Protein AF-A0A3P9CT95-F1 (afdb_monomer)

Radius of gyration: 19.95 Å; Cα contacts (8 Å, |Δi|>4): 96; chains: 1; bounding box: 64×23×28 Å

pLDDT: mean 84.23, std 18.54, range [35.91, 98.19]

Sequence (76 aa):
WLHGQIELCVISHRLPTVPRPCCTSVTQRDLSTMVMGQTYREQAASGRCVKAIIFNTKEGQLCADPNAQWVKDRKS

InterPro domains:
  IPR001811 Chemokine interleukin-8-like domain [PF00048] (22-73)
  IPR001811 Chemokine interleukin-8-like domain [SM00199] (19-75)
  IPR036048 Chemokine interleukin-8-like superfamily [SSF54117] (13-73)

Solvent-accessible surface area (backbone atoms only — not comparable to full-atom values): 4939 Å² total; per-residue (Å²): 141,78,87,79,79,82,79,71,78,77,73,79,72,73,66,84,72,73,76,76,88,66,46,65,63,57,43,74,73,87,56,71,89,52,48,48,85,84,62,69,46,83,41,72,60,53,92,75,25,40,60,27,34,36,31,42,33,94,93,42,81,43,41,28,29,69,80,31,64,67,49,47,66,67,72,108

Foldseek 3Di:
DDDDDPPPPPPVPVPPPPPPDAALDADLDDPLVQFPDLDWDWDPDDDSHHTFIWGQGPVGTHTHDCPRPNNVVSND

Mean predicted aligned error: 10.25 Å

Nearest PDB structures (foldseek):
  7so0-assembly1_B  TM=7.568E-01  e=1.439E-03  Homo sapiens
  3n52-assembly1_B  TM=6.681E-01  e=4.541E-03  Mus musculus
  6cws-assembly1_A  TM=6.623E-01  e=4.824E-02  Homo sapiens

Organism: NCBI:txid106582

Secondary structure (DSSP, 8-state):
------------------PPP--SS-B-S--GGGEEEEEEEEE--BTTBPPEEEEEETTEEEEE-TTSHHHHHTT-

Structure (mmCIF, N/CA/C/O backbone):
data_AF-A0A3P9CT95-F1
#
_entry.id   AF-A0A3P9CT95-F1
#
loop_
_atom_site.group_PDB
_atom_site.id
_atom_site.type_symbol
_atom_site.label_atom_id
_atom_site.label_alt_id
_atom_site.label_comp_id
_atom_site.label_asym_id
_atom_site.label_entity_id
_atom_site.label_seq_id
_atom_site.pdbx_PDB_ins_code
_atom_site.Cartn_x
_atom_site.Cartn_y
_atom_site.Cartn_z
_atom_site.occupancy
_atom_site.B_iso_or_equiv
_atom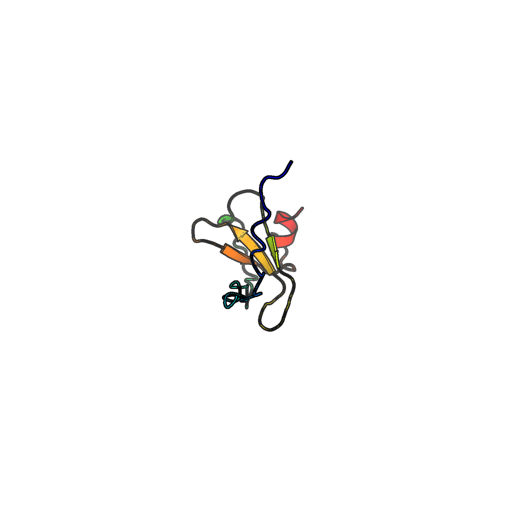_site.auth_seq_id
_atom_site.auth_comp_id
_atom_site.auth_asym_id
_atom_site.auth_atom_id
_atom_site.pdbx_PDB_model_num
ATOM 1 N N . TRP A 1 1 ? 54.051 9.786 16.024 1.00 38.31 1 TRP A N 1
ATOM 2 C CA . TRP A 1 1 ? 54.525 9.736 14.628 1.00 38.31 1 TRP A CA 1
ATOM 3 C C . TRP A 1 1 ? 54.878 8.285 14.330 1.00 38.31 1 TRP A C 1
ATOM 5 O O . TRP A 1 1 ? 55.773 7.791 14.990 1.00 38.31 1 TRP A O 1
ATOM 15 N N . LEU A 1 2 ? 54.219 7.469 13.513 1.00 35.91 2 LEU A N 1
ATOM 16 C CA . LEU A 1 2 ? 53.048 7.520 12.636 1.00 35.91 2 LEU A CA 1
ATOM 17 C C . LEU A 1 2 ? 52.506 6.072 12.652 1.00 35.91 2 LEU A C 1
ATOM 19 O O . LEU A 1 2 ? 53.285 5.155 12.409 1.00 35.91 2 LEU A O 1
ATOM 23 N N . HIS A 1 3 ? 51.224 5.841 12.954 1.00 43.69 3 HIS A N 1
ATOM 24 C CA . HIS A 1 3 ? 50.608 4.528 12.724 1.00 43.69 3 HIS A CA 1
ATOM 25 C C . HIS A 1 3 ? 50.085 4.525 11.283 1.00 43.69 3 HIS A C 1
ATOM 27 O O . HIS A 1 3 ? 49.256 5.361 10.925 1.00 43.69 3 HIS A O 1
ATOM 33 N N . GLY A 1 4 ? 50.683 3.664 10.459 1.00 42.62 4 GLY A N 1
ATOM 34 C CA . GLY A 1 4 ? 50.549 3.626 9.007 1.00 42.62 4 GLY A CA 1
ATOM 35 C C . GLY A 1 4 ? 49.116 3.427 8.520 1.00 42.62 4 GLY A C 1
ATOM 36 O O . GLY A 1 4 ? 48.374 2.577 9.009 1.00 42.62 4 GLY A O 1
ATOM 37 N N . GLN A 1 5 ? 48.761 4.231 7.525 1.00 47.34 5 GLN A N 1
ATOM 38 C CA . GLN A 1 5 ? 47.520 4.179 6.774 1.00 47.34 5 GLN A CA 1
ATOM 39 C C . GLN A 1 5 ? 47.592 2.974 5.826 1.00 47.34 5 GLN A C 1
ATOM 41 O O . GLN A 1 5 ? 48.396 2.948 4.896 1.00 47.34 5 GLN A O 1
ATOM 46 N N . ILE A 1 6 ? 46.793 1.941 6.097 1.00 54.66 6 ILE A N 1
ATOM 47 C CA . ILE A 1 6 ? 46.528 0.879 5.127 1.00 54.66 6 ILE A CA 1
ATOM 48 C C . ILE A 1 6 ? 45.614 1.515 4.080 1.00 54.66 6 ILE A C 1
ATOM 50 O O . ILE A 1 6 ? 44.405 1.623 4.283 1.00 54.66 6 ILE A O 1
ATOM 54 N N . GLU A 1 7 ? 46.218 1.979 2.989 1.00 49.72 7 GLU A N 1
ATOM 55 C CA . GLU A 1 7 ? 45.548 2.355 1.746 1.00 49.72 7 GLU A CA 1
ATOM 56 C C . GLU A 1 7 ? 44.858 1.105 1.180 1.00 49.72 7 GLU A C 1
ATOM 58 O O . GLU A 1 7 ? 45.376 0.396 0.315 1.00 49.72 7 GLU A O 1
ATOM 63 N N . LEU A 1 8 ? 43.678 0.785 1.717 1.00 52.28 8 LEU A N 1
ATOM 64 C CA . LEU A 1 8 ? 42.744 -0.117 1.067 1.00 52.28 8 LEU A CA 1
ATOM 65 C C . LEU A 1 8 ? 42.308 0.587 -0.210 1.00 52.28 8 LEU A C 1
ATOM 67 O O . LEU A 1 8 ? 41.447 1.465 -0.189 1.00 52.28 8 LEU A O 1
ATOM 71 N N . CYS A 1 9 ? 42.937 0.209 -1.319 1.00 55.75 9 CYS A N 1
ATOM 72 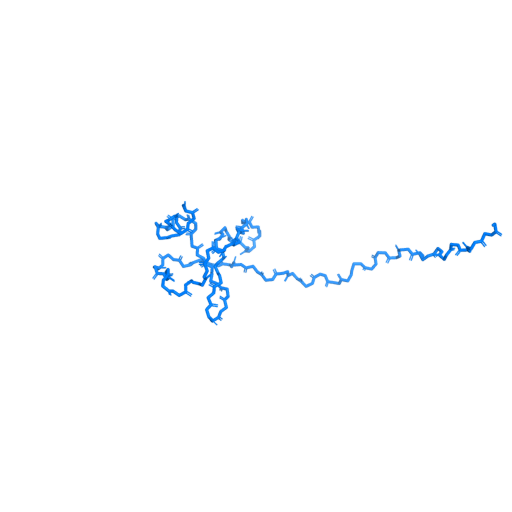C CA . CYS A 1 9 ? 42.480 0.542 -2.654 1.00 55.75 9 CYS A CA 1
ATOM 73 C C . CYS A 1 9 ? 40.993 0.166 -2.719 1.00 55.75 9 CYS A C 1
ATOM 75 O O . CYS A 1 9 ? 40.645 -1.017 -2.718 1.00 55.75 9 CYS A O 1
ATOM 77 N N . VAL A 1 10 ? 40.110 1.168 -2.669 1.00 56.03 10 VAL A N 1
ATOM 78 C CA . VAL A 1 10 ? 38.659 0.997 -2.760 1.00 56.03 10 VAL A CA 1
ATOM 79 C C . VAL A 1 10 ? 38.326 0.613 -4.191 1.00 56.03 10 VAL A C 1
ATOM 81 O O . VAL A 1 10 ? 37.782 1.396 -4.968 1.00 56.03 10 VAL A O 1
ATOM 84 N N . ILE A 1 11 ? 38.665 -0.618 -4.568 1.00 55.94 11 ILE A N 1
ATOM 85 C CA . ILE A 1 11 ? 38.068 -1.221 -5.741 1.00 55.94 11 ILE A CA 1
ATOM 86 C C . ILE A 1 11 ? 36.580 -1.268 -5.408 1.00 55.94 11 ILE A C 1
ATOM 88 O O . ILE A 1 11 ? 36.136 -2.033 -4.552 1.00 55.94 11 ILE A O 1
ATOM 92 N N . SER A 1 12 ? 35.818 -0.359 -6.015 1.00 60.62 12 SER A N 1
ATOM 93 C CA . SER A 1 12 ? 34.366 -0.308 -5.928 1.00 60.62 12 SER A CA 1
ATOM 94 C C . SER A 1 12 ? 33.817 -1.524 -6.670 1.00 60.62 12 SER A C 1
ATOM 96 O O . SER A 1 12 ? 33.238 -1.424 -7.749 1.00 60.62 12 SER A O 1
ATOM 98 N N . HIS A 1 13 ? 34.024 -2.712 -6.105 1.00 55.34 13 HIS A N 1
ATOM 99 C CA . HIS A 1 13 ? 33.216 -3.867 -6.422 1.00 55.34 13 HIS A CA 1
ATOM 100 C C . HIS A 1 13 ? 31.837 -3.516 -5.882 1.00 55.34 13 HIS A C 1
ATOM 102 O O . HIS A 1 13 ? 31.544 -3.726 -4.704 1.00 55.34 13 HIS A O 1
ATOM 108 N N . ARG A 1 14 ? 30.990 -2.910 -6.724 1.00 60.91 14 ARG A N 1
ATOM 109 C CA . ARG A 1 14 ? 29.555 -2.902 -6.463 1.00 60.91 14 ARG A CA 1
ATOM 110 C C . ARG A 1 14 ? 29.176 -4.373 -6.358 1.00 60.91 14 ARG A C 1
ATOM 112 O O . ARG A 1 14 ? 29.057 -5.044 -7.382 1.00 60.91 14 ARG A O 1
ATOM 119 N N . LEU A 1 15 ? 29.062 -4.884 -5.129 1.00 62.97 15 LEU A N 1
ATOM 120 C CA . LEU A 1 15 ? 28.388 -6.150 -4.882 1.00 62.97 15 LEU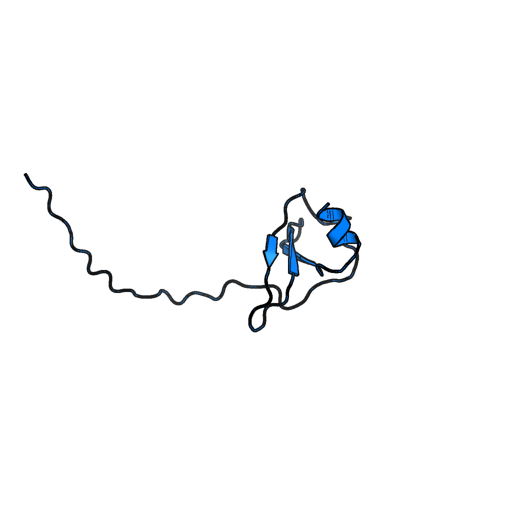 A CA 1
ATOM 121 C C . LEU A 1 15 ? 27.093 -6.079 -5.692 1.00 62.97 15 LEU A C 1
ATOM 123 O O . LEU A 1 15 ? 26.437 -5.034 -5.617 1.00 62.97 15 LEU A O 1
ATOM 127 N N . PRO A 1 16 ? 26.753 -7.099 -6.498 1.00 62.09 16 PRO A N 1
ATOM 128 C CA . PRO A 1 16 ? 25.522 -7.074 -7.265 1.00 62.09 16 PRO A CA 1
ATOM 129 C C . PRO A 1 16 ? 24.386 -6.748 -6.303 1.00 62.09 16 PRO A C 1
ATOM 131 O O . PRO A 1 16 ? 24.067 -7.527 -5.403 1.00 62.09 16 PRO A O 1
ATOM 134 N N . THR A 1 17 ? 23.844 -5.536 -6.425 1.00 62.44 17 THR A N 1
ATOM 135 C CA . THR A 1 17 ? 22.789 -5.068 -5.546 1.00 62.44 17 THR A CA 1
ATOM 136 C C . THR A 1 17 ? 21.582 -5.895 -5.927 1.00 62.44 17 THR A C 1
ATOM 138 O O . THR A 1 17 ? 20.956 -5.623 -6.950 1.00 62.44 17 THR A O 1
ATOM 141 N N . VAL A 1 18 ? 21.282 -6.942 -5.154 1.00 63.62 18 VAL A N 1
ATOM 142 C CA . VAL A 1 18 ? 20.006 -7.644 -5.284 1.00 63.62 18 VAL A CA 1
ATOM 143 C C . VAL A 1 18 ? 18.942 -6.550 -5.215 1.00 63.62 18 VAL A C 1
ATOM 145 O O . VAL A 1 18 ? 18.890 -5.840 -4.202 1.00 63.62 18 VAL A O 1
ATOM 148 N N . PRO A 1 19 ? 18.165 -6.320 -6.292 1.00 65.75 19 PRO A N 1
ATOM 149 C CA . PRO A 1 19 ? 17.186 -5.252 -6.293 1.00 65.75 19 PRO A CA 1
ATOM 150 C C . PRO A 1 19 ? 16.271 -5.480 -5.102 1.00 65.75 19 PRO A C 1
ATOM 152 O O . PRO A 1 19 ? 15.695 -6.563 -4.972 1.00 65.75 19 PRO A O 1
ATOM 155 N N . ARG A 1 20 ? 16.172 -4.490 -4.207 1.00 70.00 20 ARG A N 1
ATOM 156 C CA . ARG A 1 20 ? 15.267 -4.611 -3.065 1.00 70.00 20 ARG A CA 1
ATOM 157 C C . ARG A 1 20 ? 13.869 -4.917 -3.618 1.00 70.00 20 ARG A C 1
ATOM 159 O O . ARG A 1 20 ? 13.427 -4.202 -4.523 1.00 70.00 20 ARG A O 1
ATOM 166 N N . PRO A 1 21 ? 13.197 -5.980 -3.143 1.00 86.31 21 PRO A N 1
ATOM 167 C CA . PRO A 1 21 ? 11.836 -6.256 -3.570 1.00 86.31 21 PRO A CA 1
ATOM 168 C C . PRO A 1 21 ? 10.958 -5.045 -3.240 1.00 86.31 21 PRO A C 1
ATOM 170 O O . PRO A 1 21 ? 11.134 -4.397 -2.208 1.00 86.31 21 PRO A O 1
ATOM 173 N N . CYS A 1 22 ? 10.058 -4.716 -4.160 1.00 94.25 22 CYS A N 1
ATOM 174 C CA . CYS A 1 22 ? 9.162 -3.572 -4.079 1.00 94.25 22 CYS A CA 1
ATOM 175 C C . CYS A 1 22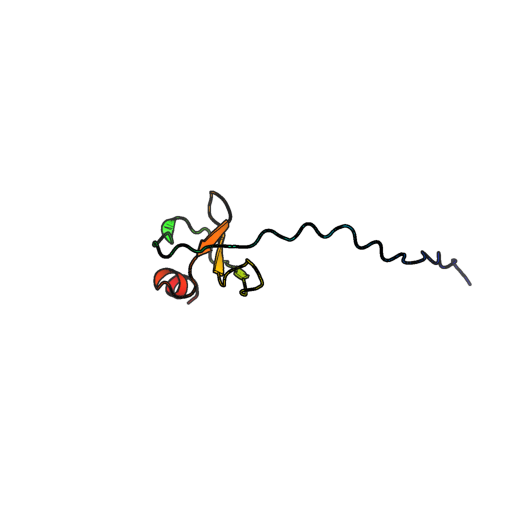 ? 7.738 -4.022 -4.398 1.00 94.25 22 CYS A C 1
ATOM 177 O O . CYS A 1 22 ? 7.543 -5.037 -5.072 1.00 94.25 22 CYS A O 1
ATOM 179 N N . CYS A 1 23 ? 6.744 -3.252 -3.964 1.00 97.06 23 CYS A N 1
ATOM 180 C CA . CYS A 1 23 ? 5.361 -3.498 -4.362 1.00 97.06 23 CYS A CA 1
ATOM 181 C C . CYS A 1 23 ? 5.212 -3.292 -5.875 1.00 97.06 23 CYS A C 1
ATOM 183 O O . CYS A 1 23 ? 5.503 -2.204 -6.371 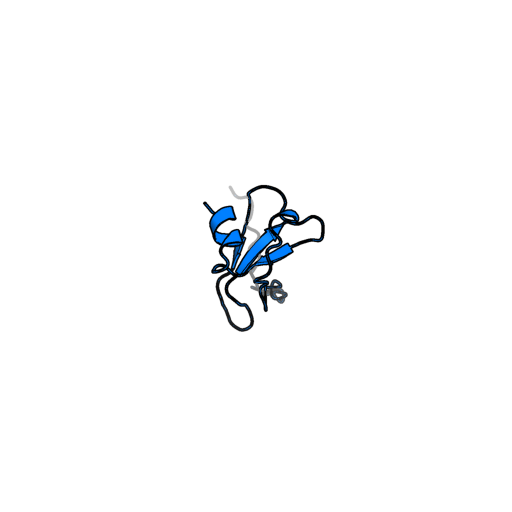1.00 97.06 23 CYS A O 1
ATOM 185 N N . THR A 1 24 ? 4.748 -4.313 -6.594 1.00 97.12 24 THR A N 1
ATOM 186 C CA . THR A 1 24 ? 4.364 -4.241 -8.019 1.00 97.12 24 THR A CA 1
ATOM 187 C C . THR A 1 24 ? 2.851 -4.110 -8.207 1.00 97.12 24 THR A C 1
ATOM 189 O O . THR A 1 24 ? 2.386 -3.817 -9.302 1.00 97.12 24 THR A O 1
ATOM 192 N N . SER A 1 25 ? 2.084 -4.308 -7.134 1.00 97.25 25 SER A N 1
ATOM 193 C CA . SER A 1 25 ? 0.637 -4.121 -7.071 1.00 97.25 25 SER A CA 1
ATOM 194 C C . SER A 1 25 ? 0.237 -3.671 -5.665 1.00 97.25 25 SER A C 1
ATOM 196 O O . SER A 1 25 ? 1.024 -3.781 -4.719 1.00 97.25 25 SER A O 1
ATOM 198 N N . VAL A 1 26 ? -0.981 -3.154 -5.538 1.00 98.19 26 VAL A N 1
ATOM 199 C CA . VAL A 1 26 ? -1.571 -2.672 -4.288 1.00 98.19 26 VAL A CA 1
ATOM 200 C C . VAL A 1 26 ? -2.978 -3.231 -4.112 1.00 98.19 26 VAL A C 1
ATOM 202 O O . VAL A 1 26 ? -3.693 -3.461 -5.087 1.00 98.19 26 VAL A O 1
ATOM 205 N N . THR A 1 27 ? -3.395 -3.430 -2.862 1.00 97.31 27 THR A N 1
ATOM 206 C CA . THR A 1 27 ? -4.795 -3.735 -2.549 1.00 97.31 27 THR A CA 1
ATOM 207 C C . THR A 1 27 ? -5.609 -2.457 -2.358 1.00 97.31 27 THR A C 1
ATOM 209 O O . THR A 1 27 ? -5.166 -1.516 -1.699 1.00 97.31 27 THR A O 1
ATOM 212 N N . GLN A 1 28 ? -6.831 -2.463 -2.892 1.00 96.25 28 GLN A N 1
ATOM 213 C CA . GLN A 1 28 ? -7.875 -1.484 -2.570 1.00 96.25 28 GLN A CA 1
ATOM 214 C C . GLN A 1 28 ? -8.842 -2.001 -1.494 1.00 96.25 28 GLN A C 1
ATOM 216 O O . GLN A 1 28 ? -9.575 -1.212 -0.903 1.00 96.25 28 GLN A O 1
ATOM 221 N N . ARG A 1 29 ? -8.850 -3.317 -1.222 1.00 96.69 29 ARG A N 1
ATOM 222 C CA . ARG A 1 29 ? -9.686 -3.909 -0.167 1.00 96.69 29 ARG A CA 1
ATOM 223 C C . ARG A 1 29 ? -9.243 -3.383 1.192 1.00 96.69 29 ARG A C 1
ATOM 225 O O . ARG A 1 29 ? -8.041 -3.269 1.435 1.00 96.69 29 ARG A O 1
ATOM 232 N N . ASP A 1 30 ? -10.210 -3.109 2.058 1.00 96.38 30 ASP A N 1
ATOM 233 C CA . ASP A 1 30 ? -9.942 -2.712 3.435 1.00 96.38 30 ASP A CA 1
ATOM 234 C C . ASP A 1 30 ? -9.421 -3.909 4.230 1.00 96.38 30 ASP A C 1
ATOM 236 O O . ASP A 1 30 ? -10.120 -4.901 4.432 1.00 96.38 30 ASP A O 1
ATOM 240 N N . LEU A 1 31 ? -8.157 -3.810 4.631 1.00 95.50 31 LEU A N 1
ATOM 241 C CA . LEU A 1 31 ? -7.443 -4.790 5.444 1.00 95.50 31 LEU A CA 1
ATOM 242 C C . LEU A 1 31 ? -6.843 -4.115 6.687 1.00 95.50 31 LEU A C 1
ATOM 244 O O . LEU A 1 31 ? -5.858 -4.593 7.252 1.00 95.50 31 LEU A O 1
ATOM 248 N N . SER A 1 32 ? -7.427 -2.989 7.109 1.00 94.25 32 SER A N 1
ATOM 249 C CA . SER A 1 32 ? -6.972 -2.188 8.250 1.00 94.25 32 SER A CA 1
ATOM 250 C C . SER A 1 32 ? -6.863 -3.000 9.545 1.00 94.25 32 SER A C 1
ATOM 252 O O . SER A 1 32 ? -5.957 -2.765 10.344 1.00 94.25 32 SER A O 1
ATOM 254 N N . THR A 1 33 ? -7.719 -4.010 9.720 1.00 95.50 33 THR A N 1
ATOM 255 C CA . THR A 1 33 ? -7.736 -4.922 10.875 1.00 95.50 33 THR A CA 1
ATOM 256 C C . THR A 1 33 ? -6.517 -5.845 10.955 1.00 95.50 33 THR A C 1
ATOM 258 O O . THR A 1 33 ? -6.188 -6.325 12.039 1.00 95.50 33 THR A O 1
ATOM 261 N N . MET A 1 34 ? -5.822 -6.088 9.837 1.00 94.88 34 MET A N 1
ATOM 262 C CA . MET A 1 34 ? -4.606 -6.912 9.795 1.00 94.88 34 MET A CA 1
ATOM 263 C C . MET A 1 34 ? -3.325 -6.102 10.027 1.00 94.88 34 MET A C 1
ATOM 265 O O . MET A 1 34 ? -2.265 -6.681 10.284 1.00 94.88 34 MET A O 1
ATOM 269 N N . VAL A 1 35 ? -3.407 -4.770 9.946 1.00 95.44 35 VAL A N 1
ATOM 270 C CA . VAL A 1 35 ? -2.265 -3.875 10.147 1.00 95.44 35 VAL A CA 1
ATOM 271 C C . VAL A 1 35 ? -1.864 -3.844 11.619 1.00 95.44 35 VAL A C 1
ATOM 273 O O . VAL A 1 35 ? -2.675 -3.584 12.507 1.00 95.44 35 VAL A O 1
ATOM 276 N N . MET A 1 36 ? -0.576 -4.049 11.878 1.00 93.50 36 MET A N 1
ATOM 277 C CA . MET A 1 36 ? 0.010 -3.982 13.211 1.00 93.50 36 MET A CA 1
ATOM 278 C C . MET A 1 36 ? 0.660 -2.622 13.473 1.00 93.50 36 MET A C 1
ATOM 280 O O . MET A 1 36 ? 1.425 -2.112 12.656 1.00 93.50 36 MET A O 1
ATOM 284 N N . GLY A 1 37 ? 0.407 -2.065 14.661 1.00 89.69 37 GLY A N 1
ATOM 285 C CA . GLY A 1 37 ? 0.995 -0.796 15.100 1.00 89.69 37 GLY A CA 1
ATOM 286 C C . GLY A 1 37 ? 0.467 0.411 14.323 1.00 89.69 37 GLY A C 1
ATOM 287 O O . GLY A 1 37 ? -0.592 0.334 13.712 1.00 89.69 37 GLY A O 1
ATOM 288 N N . GLN A 1 38 ? 1.191 1.531 14.373 1.00 87.62 38 GLN A N 1
ATOM 289 C CA . GLN A 1 38 ? 0.852 2.791 13.681 1.00 87.62 38 GLN A CA 1
ATOM 290 C C . GLN A 1 38 ? 1.901 3.176 12.624 1.00 87.62 38 GLN A C 1
ATOM 292 O O . GLN A 1 38 ? 1.812 4.226 11.998 1.00 87.62 38 GLN A O 1
ATOM 297 N N . THR A 1 39 ? 2.918 2.337 12.420 1.00 91.88 39 THR A N 1
ATOM 298 C CA . THR A 1 39 ? 4.013 2.632 11.497 1.00 91.88 39 THR A CA 1
ATOM 299 C C . THR A 1 39 ? 3.710 2.123 10.095 1.00 91.88 39 THR A C 1
ATOM 301 O O . THR A 1 39 ? 3.090 1.078 9.892 1.00 91.88 39 THR A O 1
ATOM 304 N N . TYR A 1 40 ? 4.190 2.870 9.109 1.00 95.12 40 TYR A N 1
ATOM 305 C CA . TYR A 1 40 ? 4.102 2.525 7.699 1.00 95.12 40 TYR A CA 1
ATOM 306 C C . TYR A 1 40 ? 5.336 3.037 6.962 1.00 95.12 40 TYR A C 1
ATOM 308 O O . TYR A 1 40 ? 6.109 3.845 7.482 1.00 95.12 40 TYR A O 1
ATOM 316 N N . ARG A 1 41 ? 5.538 2.551 5.738 1.00 95.12 41 ARG A N 1
ATOM 317 C CA . ARG A 1 41 ? 6.569 3.057 4.828 1.00 95.12 41 ARG A CA 1
ATOM 318 C C . ARG A 1 41 ? 5.930 3.472 3.520 1.00 95.12 41 ARG A C 1
ATOM 320 O O . ARG A 1 41 ? 5.065 2.771 3.005 1.00 95.12 41 ARG A O 1
ATOM 327 N N . GLU A 1 42 ? 6.385 4.581 2.962 1.00 96.75 42 GLU A N 1
ATOM 328 C CA . GLU A 1 42 ? 5.960 5.003 1.633 1.00 96.75 42 GLU A CA 1
ATOM 329 C C . GLU A 1 42 ? 6.930 4.482 0.575 1.00 96.75 42 GLU A C 1
ATOM 331 O O . GLU A 1 42 ? 8.150 4.547 0.739 1.00 96.75 42 GLU A O 1
ATOM 336 N N . GLN A 1 43 ? 6.380 3.966 -0.519 1.00 96.50 43 GLN A N 1
ATOM 337 C CA . GLN A 1 43 ? 7.128 3.578 -1.704 1.00 96.50 43 GLN A CA 1
ATOM 338 C C . GLN A 1 43 ? 6.734 4.494 -2.862 1.00 96.50 43 GLN A C 1
ATOM 340 O O . GLN A 1 43 ? 5.561 4.575 -3.235 1.00 96.50 43 GLN A O 1
ATOM 345 N N . ALA A 1 44 ? 7.723 5.160 -3.454 1.00 96.88 44 ALA A N 1
ATOM 346 C CA . ALA A 1 44 ? 7.548 5.880 -4.708 1.00 96.88 44 ALA A CA 1
ATOM 347 C C . ALA A 1 44 ? 7.453 4.901 -5.889 1.00 96.88 44 ALA A C 1
ATOM 349 O O . ALA A 1 44 ? 8.068 3.833 -5.876 1.00 96.88 44 ALA A O 1
ATOM 350 N N . ALA A 1 45 ? 6.710 5.278 -6.930 1.00 96.31 45 ALA A N 1
ATOM 351 C CA . ALA A 1 45 ? 6.705 4.517 -8.174 1.00 96.31 45 ALA A CA 1
ATOM 352 C C . ALA A 1 45 ? 8.075 4.622 -8.867 1.00 96.31 45 ALA A C 1
ATOM 354 O O . ALA A 1 45 ? 8.642 5.711 -8.961 1.00 96.31 45 ALA A O 1
ATOM 355 N N . SER A 1 46 ? 8.613 3.497 -9.341 1.00 94.88 46 SER A N 1
ATOM 356 C CA . SER A 1 46 ? 9.886 3.450 -10.070 1.00 94.88 46 SER A CA 1
ATOM 357 C C . SER A 1 46 ? 10.018 2.142 -10.851 1.00 94.88 46 SER A C 1
ATOM 359 O O . SER A 1 46 ? 9.995 1.057 -10.267 1.00 94.88 46 SER A O 1
ATOM 361 N N . GLY A 1 47 ? 10.154 2.221 -12.177 1.00 92.81 47 GLY A N 1
ATOM 362 C CA . GLY A 1 47 ? 10.206 1.036 -13.040 1.00 92.81 47 GLY A CA 1
ATOM 363 C C . GLY A 1 47 ? 8.971 0.146 -12.855 1.00 92.81 47 GLY A C 1
ATOM 364 O O . GLY A 1 47 ? 7.850 0.591 -13.073 1.00 92.81 47 GLY A O 1
ATOM 365 N N . ARG A 1 48 ? 9.175 -1.106 -12.419 1.00 93.31 48 ARG A N 1
ATOM 366 C CA . ARG A 1 48 ? 8.088 -2.061 -12.113 1.00 93.31 48 ARG A CA 1
ATOM 367 C C . ARG A 1 48 ? 7.371 -1.798 -10.782 1.00 93.31 48 ARG A C 1
ATOM 369 O O . ARG A 1 48 ? 6.367 -2.441 -10.494 1.00 93.31 48 ARG A O 1
ATOM 376 N N . CYS A 1 49 ? 7.932 -0.941 -9.934 1.00 96.25 49 CYS A N 1
ATOM 377 C CA . CYS A 1 49 ? 7.400 -0.657 -8.612 1.00 96.25 49 CYS A CA 1
ATOM 378 C C . CYS A 1 49 ? 6.275 0.372 -8.720 1.00 96.25 49 CYS A C 1
ATOM 380 O O . CYS A 1 49 ? 6.456 1.429 -9.328 1.00 96.25 49 CYS A O 1
ATOM 382 N N . VAL A 1 50 ? 5.140 0.097 -8.086 1.00 97.50 50 VAL A N 1
ATOM 383 C CA . VAL A 1 50 ? 4.009 1.029 -8.018 1.00 97.50 50 VAL A CA 1
ATOM 384 C C . VAL A 1 50 ? 4.108 1.915 -6.778 1.00 97.50 50 VAL A C 1
ATOM 386 O O . VAL A 1 50 ? 4.806 1.587 -5.814 1.00 97.50 50 VAL A O 1
ATOM 389 N N . LYS A 1 51 ? 3.404 3.049 -6.790 1.00 98.00 51 LYS A N 1
ATOM 390 C CA . LYS A 1 51 ? 3.264 3.890 -5.597 1.00 98.00 51 LYS A CA 1
ATOM 391 C C . LYS A 1 51 ? 2.427 3.134 -4.563 1.00 98.00 51 LYS A C 1
ATOM 393 O O . LYS A 1 51 ? 1.306 2.743 -4.871 1.00 98.00 51 LYS A O 1
ATOM 398 N N . ALA A 1 52 ? 2.960 2.927 -3.363 1.00 98.06 52 ALA A N 1
ATOM 399 C CA . ALA A 1 52 ? 2.315 2.088 -2.354 1.00 98.06 52 ALA A CA 1
ATOM 400 C C . ALA A 1 52 ? 2.586 2.579 -0.932 1.00 98.06 52 ALA A C 1
ATOM 402 O O . ALA A 1 52 ? 3.628 3.179 -0.656 1.00 98.06 52 ALA A O 1
ATOM 403 N N . ILE A 1 53 ? 1.660 2.262 -0.029 1.00 97.75 53 ILE A N 1
ATOM 404 C CA . ILE A 1 53 ? 1.839 2.380 1.419 1.00 97.75 53 ILE A CA 1
ATOM 405 C C . ILE A 1 53 ? 2.023 0.988 1.979 1.00 97.75 53 ILE A C 1
ATOM 407 O O . ILE A 1 53 ? 1.186 0.115 1.776 1.00 97.75 53 ILE A O 1
ATOM 411 N N . ILE A 1 54 ? 3.154 0.774 2.635 1.00 97.25 54 ILE A N 1
ATOM 412 C CA . ILE A 1 54 ? 3.570 -0.532 3.114 1.00 97.25 54 ILE A CA 1
ATOM 413 C C . ILE A 1 54 ? 3.324 -0.593 4.613 1.00 97.25 54 ILE A C 1
ATOM 415 O O . ILE A 1 54 ? 4.018 0.064 5.394 1.00 97.25 54 ILE A O 1
ATOM 419 N N . PHE A 1 55 ? 2.344 -1.399 4.996 1.00 97.25 55 PHE A N 1
ATOM 420 C CA . PHE A 1 55 ? 2.030 -1.698 6.385 1.00 97.25 55 PHE A CA 1
ATOM 421 C C . PHE A 1 55 ? 2.701 -2.998 6.823 1.00 97.25 55 PHE A C 1
ATOM 423 O O . PHE A 1 55 ? 2.898 -3.908 6.018 1.00 97.25 55 PHE A O 1
ATOM 430 N N . ASN A 1 56 ? 3.018 -3.105 8.112 1.00 95.88 56 ASN A N 1
ATOM 431 C CA . ASN A 1 56 ? 3.379 -4.388 8.707 1.00 95.88 56 ASN A CA 1
ATOM 432 C C . ASN A 1 56 ? 2.105 -5.103 9.159 1.00 95.88 56 ASN A C 1
ATOM 434 O O . ASN A 1 56 ? 1.232 -4.497 9.774 1.00 95.88 56 ASN A O 1
ATOM 438 N N . THR A 1 57 ? 2.013 -6.392 8.874 1.00 95.62 57 THR A N 1
ATOM 439 C CA . THR A 1 57 ? 0.951 -7.288 9.339 1.00 95.62 57 THR A CA 1
ATOM 440 C C . THR A 1 57 ? 1.589 -8.496 10.020 1.00 95.62 57 THR A C 1
ATOM 442 O O . THR A 1 57 ? 2.808 -8.677 9.949 1.00 95.62 57 THR A O 1
ATOM 445 N N . LYS A 1 58 ? 0.781 -9.358 10.644 1.00 94.81 58 LYS A N 1
ATOM 446 C CA . LYS A 1 58 ? 1.275 -10.632 11.198 1.00 94.81 58 LYS A CA 1
ATOM 447 C C . LYS A 1 58 ? 1.886 -11.544 10.128 1.00 94.81 58 LYS A C 1
ATOM 449 O O . LYS A 1 58 ? 2.787 -12.314 10.434 1.00 94.81 58 LYS A O 1
ATOM 454 N N . GLU A 1 59 ? 1.397 -11.445 8.895 1.00 91.56 59 GLU A N 1
ATOM 455 C CA . GLU A 1 59 ? 1.789 -12.297 7.766 1.00 91.56 59 GLU A CA 1
ATOM 456 C C . GLU A 1 59 ? 2.946 -11.701 6.947 1.00 91.56 59 GLU A C 1
ATOM 458 O O . GLU A 1 59 ? 3.483 -12.354 6.055 1.00 91.56 59 GLU A O 1
ATOM 463 N N . GLY A 1 60 ? 3.355 -10.464 7.249 1.00 92.38 60 GLY A N 1
ATOM 464 C CA . GLY A 1 60 ? 4.421 -9.755 6.548 1.00 92.38 60 GLY A CA 1
ATOM 465 C C . GLY A 1 60 ? 3.999 -8.371 6.066 1.00 92.38 60 GLY A C 1
ATOM 466 O O . GLY A 1 60 ? 3.147 -7.710 6.662 1.00 92.38 60 GLY A O 1
ATOM 467 N N . GLN A 1 61 ? 4.637 -7.896 4.998 1.00 94.75 61 GLN A N 1
ATOM 468 C CA . GLN A 1 61 ? 4.393 -6.558 4.463 1.00 94.75 61 GLN A CA 1
ATOM 469 C C . GLN A 1 61 ? 3.161 -6.537 3.553 1.00 94.75 61 GLN A C 1
ATOM 471 O O . GLN A 1 61 ? 3.077 -7.301 2.595 1.00 94.75 61 GLN A O 1
ATOM 476 N N . LEU A 1 62 ? 2.238 -5.615 3.821 1.00 96.62 62 LEU A N 1
ATOM 477 C CA . LEU A 1 62 ? 1.050 -5.379 3.006 1.00 96.62 62 LEU A CA 1
ATOM 478 C C . LEU A 1 62 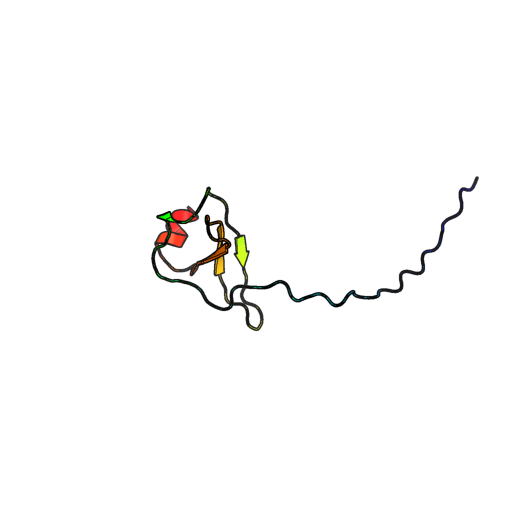? 1.228 -4.118 2.157 1.00 96.62 62 LEU A C 1
ATOM 480 O O . LEU A 1 62 ? 1.400 -3.029 2.700 1.00 96.62 62 LEU A O 1
ATOM 484 N N . CYS A 1 63 ? 1.126 -4.262 0.835 1.00 97.88 63 CYS A N 1
ATOM 485 C CA . CYS A 1 63 ? 1.120 -3.155 -0.122 1.00 97.88 63 CYS A CA 1
ATOM 486 C C . CYS A 1 63 ? -0.305 -2.608 -0.310 1.00 97.88 63 CYS A C 1
ATOM 488 O O . CYS A 1 63 ? -1.144 -3.261 -0.932 1.00 97.88 63 CYS A O 1
ATOM 490 N N . ALA A 1 64 ? -0.578 -1.410 0.198 1.00 97.69 64 ALA A N 1
ATOM 491 C CA . ALA A 1 64 ? -1.887 -0.765 0.143 1.00 97.69 64 ALA A CA 1
ATOM 492 C C . ALA A 1 64 ? -1.907 0.437 -0.813 1.00 97.69 64 ALA A C 1
ATOM 494 O O . ALA A 1 64 ? -0.906 1.148 -0.962 1.00 97.69 64 ALA A O 1
ATOM 495 N N . ASP A 1 65 ? -3.052 0.660 -1.462 1.00 98.06 65 ASP A N 1
ATOM 496 C CA . ASP A 1 65 ? -3.244 1.781 -2.383 1.00 98.06 65 ASP A CA 1
ATOM 497 C C . ASP A 1 65 ? -3.292 3.103 -1.593 1.00 98.06 65 ASP A C 1
ATOM 499 O O . ASP A 1 65 ? -4.172 3.267 -0.746 1.00 98.06 65 ASP A O 1
ATOM 503 N N . PRO A 1 66 ? -2.395 4.074 -1.853 1.00 97.25 66 PRO A N 1
ATOM 504 C CA . PRO A 1 66 ? -2.392 5.356 -1.145 1.00 97.25 66 PRO A CA 1
ATOM 505 C C . PRO A 1 66 ? -3.695 6.162 -1.289 1.00 97.25 66 PRO A C 1
ATOM 507 O O . PRO A 1 66 ? -3.916 7.090 -0.512 1.00 97.25 66 PRO A O 1
ATOM 510 N N . ASN A 1 67 ? -4.534 5.853 -2.280 1.00 96.88 67 ASN A N 1
ATOM 511 C CA . ASN A 1 67 ? -5.786 6.555 -2.539 1.00 96.88 67 ASN A CA 1
ATOM 512 C C . ASN A 1 67 ? -6.997 5.920 -1.846 1.00 96.88 67 ASN A C 1
ATOM 514 O O . ASN A 1 67 ? -8.028 6.591 -1.741 1.00 96.88 67 ASN A O 1
ATOM 518 N N . ALA A 1 68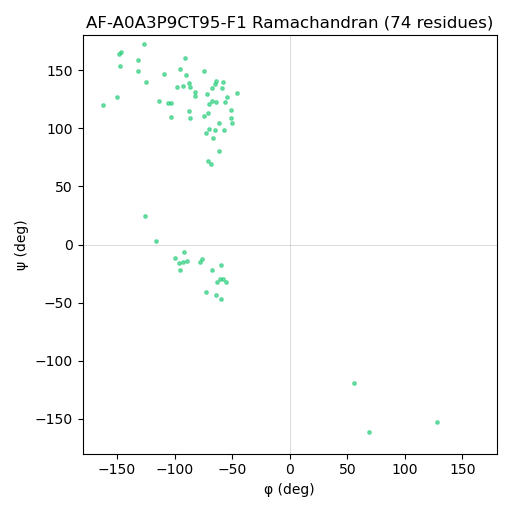 ? -6.886 4.679 -1.363 1.00 97.38 68 ALA A N 1
ATOM 519 C CA . ALA A 1 68 ? -7.968 4.012 -0.649 1.00 97.38 68 ALA A CA 1
ATOM 520 C C . ALA A 1 68 ? -8.271 4.739 0.671 1.00 97.38 68 ALA A C 1
ATOM 522 O O . ALA A 1 68 ? -7.358 5.149 1.390 1.00 97.38 68 ALA A O 1
ATOM 523 N N . GLN A 1 69 ? -9.558 4.903 0.994 1.00 96.50 69 GLN A N 1
ATOM 524 C CA . GLN A 1 69 ? -9.976 5.722 2.136 1.00 96.50 69 GLN A CA 1
ATOM 525 C C . GLN A 1 69 ? -9.404 5.200 3.460 1.00 96.50 69 GLN A C 1
ATOM 527 O O . GLN A 1 69 ? -8.756 5.956 4.176 1.00 96.50 69 GLN A O 1
ATOM 532 N N . TRP A 1 70 ? -9.501 3.891 3.704 1.00 96.00 70 TRP A N 1
ATOM 533 C CA . TRP A 1 70 ? -8.966 3.257 4.912 1.00 96.00 70 TRP A CA 1
ATOM 534 C C . TRP A 1 70 ? -7.455 3.487 5.097 1.00 96.00 70 TRP A C 1
ATOM 536 O O . TRP A 1 70 ? -6.965 3.556 6.222 1.00 96.00 70 TRP A O 1
ATOM 546 N N . VAL A 1 71 ? -6.692 3.638 4.004 1.00 96.88 71 VAL A N 1
ATOM 547 C CA . VAL A 1 71 ? -5.252 3.936 4.064 1.00 96.88 71 VAL A CA 1
ATOM 548 C C . VAL A 1 71 ? -5.020 5.372 4.509 1.00 96.88 71 VAL A C 1
ATOM 550 O O . VAL A 1 71 ? -4.122 5.616 5.309 1.00 96.88 71 VAL A O 1
ATOM 553 N N . LYS A 1 72 ? -5.822 6.322 4.015 1.00 95.31 72 LYS A N 1
ATOM 554 C CA . LYS A 1 72 ? -5.758 7.728 4.438 1.00 95.31 72 LYS A CA 1
ATOM 555 C C . LYS A 1 72 ? -6.114 7.865 5.914 1.00 95.31 72 LYS A C 1
ATOM 557 O O . LYS A 1 72 ?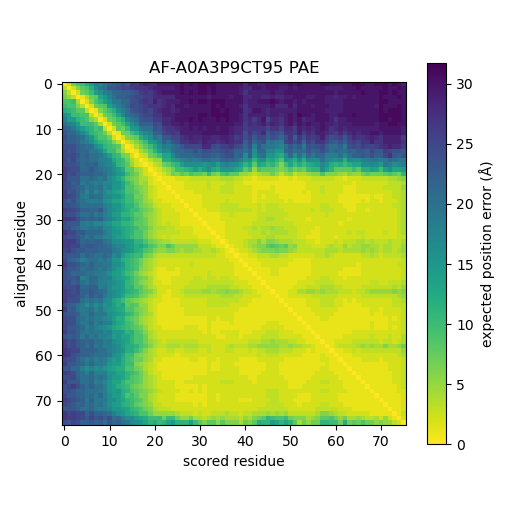 -5.382 8.526 6.640 1.00 95.31 72 LYS A O 1
ATOM 562 N N . ASP A 1 73 ? -7.149 7.161 6.362 1.00 93.50 73 ASP A N 1
ATOM 563 C CA . ASP A 1 73 ? -7.584 7.166 7.762 1.00 93.50 73 ASP A CA 1
ATOM 564 C C . ASP A 1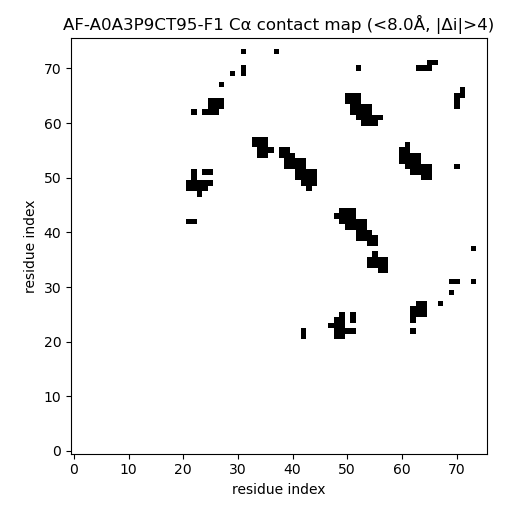 73 ? -6.499 6.602 8.695 1.00 93.50 73 ASP A C 1
ATOM 566 O O . ASP A 1 73 ? -6.338 7.056 9.820 1.00 93.50 73 ASP A O 1
ATOM 570 N N . ARG A 1 74 ? -5.698 5.644 8.211 1.00 89.38 74 ARG A N 1
ATOM 571 C CA . ARG A 1 74 ? -4.554 5.074 8.943 1.00 89.38 74 ARG A CA 1
ATOM 572 C C . ARG A 1 74 ? -3.299 5.944 8.946 1.00 89.38 74 ARG A C 1
ATOM 574 O O . ARG A 1 74 ? -2.373 5.635 9.694 1.00 89.38 74 ARG A O 1
ATOM 581 N N . LYS A 1 75 ? -3.232 6.952 8.077 1.00 81.00 75 LYS A N 1
ATOM 582 C CA . LYS A 1 75 ? -2.126 7.915 8.013 1.00 81.00 75 LYS A CA 1
ATOM 583 C C . LYS A 1 75 ? -2.392 9.198 8.793 1.00 81.00 75 LYS A C 1
ATOM 585 O O . LYS A 1 75 ? -1.425 9.913 9.053 1.00 81.00 75 LYS A O 1
ATOM 590 N N . SER A 1 76 ? -3.665 9.513 9.033 1.00 75.50 76 SER A N 1
ATOM 591 C CA . SER A 1 76 ? -4.092 10.698 9.778 1.00 75.50 76 SER A CA 1
ATOM 592 C C . SER A 1 76 ? -3.755 10.583 11.257 1.00 75.50 76 SER A C 1
ATOM 594 O O . SER A 1 76 ? -3.635 11.673 11.856 1.00 75.50 76 SER A O 1
#